Protein AF-A0A9D4IYP1-F1 (afdb_monomer)

Organism: Dreissena polymorpha (NCBI:txid45954)

Radius of gyration: 36.68 Å; Cα contacts (8 Å, |Δi|>4): 14; chains: 1; bounding box: 49×84×66 Å

Secondary structure (DSSP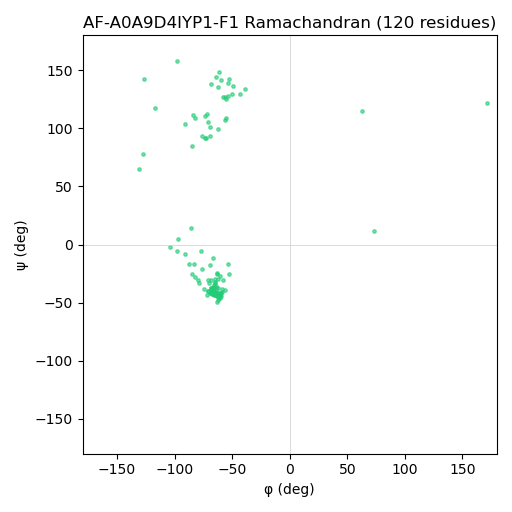, 8-state):
-HHHHHHH-TT----TTTHHHHHHHHHHHHT-HHHHHHHHHHTT-SS--TTSS-GGGGSPPPP----------HHHHHHHHHHHHHHHHHHHHHHHHHHHHHHHHHHHHHHS----------

Solvent-accessible surface area (backbone atoms only — not comparable to full-atom values): 7746 Å² total; per-residue (Å²): 110,69,69,58,52,44,68,79,34,76,86,63,81,85,44,88,78,49,48,60,60,53,49,50,54,50,49,55,60,56,66,28,69,71,48,46,50,51,51,31,36,76,69,68,58,37,79,72,58,82,74,78,57,59,71,73,80,71,51,78,84,74,80,83,74,69,76,75,81,68,81,74,56,77,74,60,56,57,54,54,54,51,53,53,54,54,53,53,56,52,54,53,53,53,52,53,51,52,56,53,52,53,54,54,55,52,56,48,66,77,72,57,82,86,84,86,73,82,83,78,86,127

pLDDT: mean 71.87, std 13.72, range [35.38, 92.94]

Structure (mmCIF, N/CA/C/O backbone):
data_AF-A0A9D4IYP1-F1
#
_entry.id   AF-A0A9D4IYP1-F1
#
loop_
_atom_site.group_PDB
_atom_site.id
_atom_site.type_symbol
_atom_site.label_atom_id
_atom_site.label_alt_id
_atom_site.label_comp_id
_atom_site.label_asym_id
_atom_site.label_entity_id
_atom_site.label_seq_id
_atom_site.pdbx_PDB_ins_code
_atom_site.Cartn_x
_atom_site.Cartn_y
_atom_site.Cartn_z
_atom_site.occupancy
_atom_site.B_iso_or_equiv
_atom_site.auth_seq_id
_atom_site.auth_comp_id
_atom_site.auth_asym_id
_atom_site.auth_atom_id
_atom_site.pdbx_PDB_model_num
ATOM 1 N N . MET A 1 1 ? -15.807 -9.154 7.514 1.00 55.19 1 MET A N 1
ATOM 2 C CA . MET A 1 1 ? -15.269 -9.321 8.888 1.00 55.19 1 MET A CA 1
ATOM 3 C C . MET A 1 1 ? -16.316 -9.034 9.958 1.00 55.19 1 MET A C 1
ATOM 5 O O . MET A 1 1 ? -16.546 -9.908 10.780 1.00 55.19 1 MET A O 1
ATOM 9 N N . CYS A 1 2 ? -16.999 -7.883 9.926 1.00 61.03 2 CYS A N 1
ATOM 10 C CA . CYS A 1 2 ? -18.014 -7.537 10.933 1.00 61.03 2 CYS A CA 1
ATOM 11 C C . CYS A 1 2 ? -19.207 -8.508 10.959 1.00 61.03 2 CYS A C 1
ATOM 13 O O . CYS A 1 2 ? -19.662 -8.879 12.032 1.00 61.03 2 CYS A O 1
ATOM 15 N N . GLN A 1 3 ? -19.651 -8.996 9.796 1.00 69.75 3 GLN A N 1
ATOM 16 C CA . GLN A 1 3 ? -20.745 -9.972 9.711 1.00 69.75 3 GLN A CA 1
ATOM 17 C C . GLN A 1 3 ? -20.404 -11.317 10.376 1.00 69.75 3 GLN A C 1
ATOM 19 O O . GLN A 1 3 ? -21.239 -11.874 11.078 1.00 69.75 3 GLN A O 1
ATOM 24 N N . ASN A 1 4 ? -19.165 -11.804 10.225 1.00 74.12 4 ASN A N 1
ATOM 25 C CA . ASN A 1 4 ? -18.713 -13.025 10.903 1.00 74.12 4 ASN A CA 1
ATOM 26 C C . ASN A 1 4 ? -18.593 -12.799 12.413 1.00 74.12 4 ASN A C 1
ATOM 28 O O . ASN A 1 4 ? -19.058 -13.625 13.180 1.00 74.12 4 ASN A O 1
ATOM 32 N N . PHE A 1 5 ? -18.056 -11.653 12.845 1.00 73.88 5 PHE A N 1
ATOM 33 C CA . PHE A 1 5 ? -17.958 -11.332 14.271 1.00 73.88 5 PHE A CA 1
ATOM 34 C C . PHE A 1 5 ? -19.332 -11.282 14.957 1.00 73.88 5 PHE A C 1
ATOM 36 O O . PHE A 1 5 ? -19.476 -11.825 16.046 1.00 73.88 5 PHE A O 1
ATOM 43 N N . VAL A 1 6 ? -20.341 -10.687 14.310 1.00 79.69 6 VAL A N 1
ATOM 44 C CA . VAL A 1 6 ? -21.726 -10.649 14.815 1.00 79.69 6 VAL A CA 1
ATOM 45 C C . VAL A 1 6 ? -22.361 -12.041 14.817 1.00 79.69 6 VAL A C 1
ATOM 47 O O . VAL A 1 6 ? -23.068 -12.383 15.758 1.00 79.69 6 VAL A O 1
ATOM 50 N N . ARG A 1 7 ? -22.081 -12.866 13.800 1.00 80.19 7 ARG A N 1
ATOM 51 C CA . ARG A 1 7 ? -22.558 -14.255 13.738 1.00 80.19 7 ARG A CA 1
ATOM 52 C C . ARG A 1 7 ? -21.958 -15.125 14.844 1.00 80.19 7 ARG A C 1
ATOM 54 O O . ARG A 1 7 ? -22.673 -15.922 15.436 1.00 80.19 7 ARG A O 1
ATOM 61 N N . ASP A 1 8 ? -20.670 -14.954 15.117 1.00 82.75 8 ASP A N 1
ATOM 62 C CA . ASP A 1 8 ? -19.934 -15.749 16.102 1.00 82.75 8 ASP A CA 1
ATOM 63 C C . ASP A 1 8 ? -20.132 -15.204 17.535 1.00 82.75 8 ASP A C 1
ATOM 65 O O . ASP A 1 8 ? -19.887 -15.908 18.510 1.00 82.75 8 ASP A O 1
ATOM 69 N N . ASN A 1 9 ? -20.610 -13.959 17.677 1.00 79.75 9 ASN A N 1
ATOM 70 C CA . ASN A 1 9 ? -20.903 -13.303 18.955 1.00 79.75 9 ASN A CA 1
ATOM 71 C C . ASN A 1 9 ? -22.308 -12.663 18.943 1.00 79.75 9 ASN A C 1
ATOM 73 O O . ASN A 1 9 ? -22.425 -11.437 19.048 1.00 79.75 9 ASN A O 1
ATOM 77 N N . PRO A 1 10 ? -23.385 -13.465 18.838 1.00 77.25 10 PRO A N 1
ATOM 78 C CA . PRO A 1 10 ? -24.748 -12.959 18.647 1.00 77.25 10 PRO A CA 1
ATOM 79 C C . PRO A 1 10 ? -25.260 -12.109 19.821 1.00 77.25 10 PRO A C 1
ATOM 81 O O . PRO A 1 10 ? -26.113 -11.245 19.636 1.00 77.25 10 PRO A O 1
ATOM 84 N N . SER A 1 11 ? -24.712 -12.309 21.023 1.00 78.69 11 SER A N 1
ATOM 85 C CA . SER A 1 11 ? -25.093 -11.578 22.242 1.00 78.69 11 SER A CA 1
ATOM 86 C C . SER A 1 11 ? -24.263 -10.311 22.491 1.00 78.69 11 SER A C 1
ATOM 88 O O . SER A 1 11 ? -24.572 -9.536 23.398 1.00 78.69 11 SER A O 1
ATOM 90 N N . SER A 1 12 ? -23.197 -10.083 21.717 1.00 76.94 12 SER A N 1
ATOM 91 C CA . SER A 1 12 ? -22.282 -8.960 21.936 1.00 76.94 12 SER A CA 1
ATOM 92 C C . SER A 1 12 ? -22.812 -7.687 21.283 1.00 76.94 12 SER A C 1
ATOM 94 O O . SER A 1 12 ? -22.826 -7.548 20.061 1.00 76.94 12 SER A O 1
ATOM 96 N N . LYS A 1 13 ? -23.205 -6.702 22.101 1.00 79.00 13 LYS A N 1
ATOM 97 C CA . LYS A 1 13 ? -23.579 -5.368 21.609 1.00 79.00 13 LYS A CA 1
ATOM 98 C C . LYS A 1 13 ? -22.337 -4.613 21.132 1.00 79.00 13 LYS A C 1
ATOM 100 O O . LYS A 1 13 ? -21.497 -4.204 21.934 1.00 79.00 13 LYS A O 1
ATOM 105 N N . ILE A 1 14 ? -22.241 -4.381 19.823 1.00 81.12 14 ILE A N 1
ATOM 106 C CA . ILE A 1 14 ? -21.244 -3.470 19.252 1.00 81.12 14 ILE A CA 1
ATOM 107 C C . ILE A 1 14 ? -21.686 -2.038 19.561 1.00 81.12 14 ILE A C 1
ATOM 109 O O . ILE A 1 14 ? -22.687 -1.553 19.039 1.00 81.12 14 ILE A O 1
ATOM 113 N N . THR A 1 15 ? -20.947 -1.360 20.432 1.00 83.56 15 THR A N 1
ATOM 114 C CA . THR A 1 15 ? -21.170 0.052 20.764 1.00 83.56 15 THR A CA 1
ATOM 115 C C . THR A 1 15 ? -20.226 0.938 19.957 1.00 83.56 15 THR A C 1
ATOM 117 O O . THR A 1 15 ? -19.153 0.490 19.552 1.00 83.56 15 THR A O 1
ATOM 120 N N . LYS A 1 16 ? -20.568 2.224 19.780 1.00 81.94 16 LYS A N 1
ATOM 121 C CA . LYS A 1 16 ? -19.703 3.215 19.101 1.00 81.94 16 LYS A CA 1
ATOM 122 C C . LYS A 1 16 ? -18.282 3.298 19.680 1.00 81.94 16 LYS A C 1
ATOM 124 O O . LYS A 1 16 ? -17.352 3.648 18.967 1.00 81.94 16 LYS A O 1
ATOM 129 N N . PHE A 1 17 ? -18.117 2.933 20.951 1.00 82.88 17 PHE A N 1
ATOM 130 C CA . PHE A 1 17 ? -16.834 2.922 21.652 1.00 82.88 17 PHE A CA 1
ATOM 131 C C . PHE A 1 17 ? -15.982 1.689 21.315 1.00 82.88 17 PHE A C 1
ATOM 133 O O . PHE A 1 17 ? -14.760 1.778 21.268 1.00 82.88 17 PHE A O 1
ATOM 140 N N . ASN A 1 18 ? -16.615 0.554 21.005 1.00 81.19 18 ASN A N 1
ATOM 141 C CA . ASN A 1 18 ? -15.918 -0.700 20.703 1.00 81.19 18 ASN A CA 1
ATOM 142 C C . ASN A 1 18 ? -15.532 -0.827 19.223 1.00 81.19 18 ASN A C 1
ATOM 144 O O . ASN A 1 18 ? -14.677 -1.644 18.879 1.00 81.19 18 ASN A O 1
ATOM 148 N N . VAL A 1 19 ? -16.133 -0.019 18.341 1.00 83.44 19 VAL A N 1
ATOM 149 C CA . VAL A 1 19 ? -15.863 -0.058 16.894 1.00 83.44 19 VAL A CA 1
ATOM 150 C C . VAL A 1 19 ? -14.391 0.215 16.592 1.00 83.44 19 VAL A C 1
ATOM 152 O O . VAL A 1 19 ? -13.809 -0.495 15.779 1.00 83.44 19 VAL A O 1
ATOM 155 N N . ALA A 1 20 ? -13.770 1.185 17.269 1.00 84.81 20 ALA A N 1
ATOM 156 C CA . ALA A 1 20 ? -12.363 1.516 17.046 1.00 84.81 20 ALA A CA 1
ATOM 157 C C . ALA A 1 20 ? -11.432 0.336 17.374 1.00 84.81 20 ALA A C 1
ATOM 159 O O . ALA A 1 20 ? -10.542 0.024 16.588 1.00 84.81 20 ALA A O 1
ATOM 160 N N . ALA A 1 21 ? -11.684 -0.369 18.482 1.00 85.56 21 ALA A N 1
ATOM 161 C CA . ALA A 1 21 ? -10.914 -1.548 18.883 1.00 85.56 21 ALA A CA 1
ATOM 162 C C . ALA A 1 21 ? -11.139 -2.750 17.946 1.00 85.56 21 ALA A C 1
ATOM 164 O O . ALA A 1 21 ? -10.216 -3.497 17.625 1.00 85.56 21 ALA A O 1
ATOM 165 N N . LEU A 1 22 ? -12.370 -2.943 17.469 1.00 85.25 22 LEU A N 1
ATOM 166 C CA . LEU A 1 22 ? -12.685 -3.969 16.473 1.00 85.25 22 LEU A CA 1
ATOM 167 C C . LEU A 1 22 ? -12.000 -3.683 15.131 1.00 85.25 22 LEU A C 1
ATOM 169 O O . LEU A 1 22 ? -11.431 -4.591 14.523 1.00 85.25 22 LEU A O 1
ATOM 173 N N . ALA A 1 23 ? -12.026 -2.426 14.689 1.00 84.25 23 ALA A N 1
ATOM 174 C CA . ALA A 1 23 ? -11.394 -1.990 13.453 1.00 84.25 23 ALA A CA 1
ATOM 175 C C . ALA A 1 23 ? -9.866 -2.083 13.531 1.00 84.25 23 ALA A C 1
ATOM 177 O O . ALA A 1 23 ? -9.248 -2.579 12.591 1.00 84.25 23 ALA A O 1
ATOM 178 N N . SER A 1 24 ? -9.254 -1.682 14.649 1.00 86.31 24 SER A N 1
ATOM 179 C CA . SER A 1 24 ? -7.804 -1.790 14.830 1.00 86.31 24 SER A CA 1
ATOM 180 C C . SER A 1 24 ? -7.341 -3.249 14.820 1.00 86.31 24 SER A C 1
ATOM 182 O O . SER A 1 24 ? -6.398 -3.584 14.109 1.00 86.31 24 SER A O 1
ATOM 184 N N . ASN A 1 25 ? -8.053 -4.149 15.501 1.00 86.19 25 ASN A N 1
ATOM 185 C CA . ASN A 1 25 ? -7.747 -5.582 15.479 1.00 86.19 25 ASN A CA 1
ATOM 186 C C . ASN A 1 25 ? -7.904 -6.195 14.081 1.00 86.19 25 ASN A C 1
ATOM 188 O O . ASN A 1 25 ? -7.065 -6.985 13.640 1.00 86.19 25 ASN A O 1
ATOM 192 N N . ALA A 1 26 ? -8.965 -5.820 13.362 1.00 85.69 26 ALA A N 1
ATOM 193 C CA . ALA A 1 26 ? -9.171 -6.231 11.978 1.00 85.69 26 ALA A CA 1
ATOM 194 C C . ALA A 1 26 ? -8.034 -5.744 11.070 1.00 85.69 26 ALA A C 1
ATOM 196 O O . ALA A 1 26 ? -7.521 -6.517 10.262 1.00 85.69 26 ALA A O 1
ATOM 197 N N . TYR A 1 27 ? -7.617 -4.491 11.241 1.00 88.94 27 TYR A N 1
ATOM 198 C CA . TYR A 1 27 ? -6.538 -3.870 10.485 1.00 88.94 27 TYR A CA 1
ATOM 199 C C . TYR A 1 27 ? -5.194 -4.560 10.731 1.00 88.94 27 TYR A C 1
ATOM 201 O O . TYR A 1 27 ? -4.538 -4.976 9.779 1.00 88.94 27 TYR A O 1
ATOM 209 N N . VAL A 1 28 ? -4.821 -4.783 11.994 1.00 91.25 28 VAL A N 1
ATOM 210 C CA . VAL A 1 28 ? -3.588 -5.505 12.355 1.00 91.25 28 VAL A CA 1
ATOM 211 C C . VAL A 1 28 ? -3.593 -6.917 11.768 1.00 91.25 28 VAL A C 1
ATOM 213 O O . VAL A 1 28 ? -2.587 -7.375 11.231 1.00 91.25 28 VAL A O 1
ATOM 216 N N . LYS A 1 29 ? -4.741 -7.605 11.805 1.00 88.44 29 LYS A N 1
ATOM 217 C CA . LYS A 1 29 ? -4.875 -8.940 11.214 1.00 88.44 29 LYS A CA 1
ATOM 218 C C . LYS A 1 29 ? -4.795 -8.910 9.687 1.00 88.44 29 LYS A C 1
ATOM 220 O O . LYS A 1 29 ? -4.224 -9.825 9.102 1.00 88.44 29 LYS A O 1
ATOM 225 N N . ALA A 1 30 ? -5.346 -7.889 9.036 1.00 87.88 30 ALA A N 1
ATOM 226 C CA . ALA A 1 30 ? -5.254 -7.716 7.587 1.00 87.88 30 ALA A CA 1
ATOM 227 C C . ALA A 1 30 ? -3.812 -7.431 7.137 1.00 87.88 30 ALA A C 1
ATOM 229 O O . ALA A 1 30 ? -3.375 -7.974 6.127 1.00 87.88 30 ALA A O 1
ATOM 230 N N . LEU A 1 31 ? -3.061 -6.657 7.923 1.00 91.06 31 LEU A N 1
ATOM 231 C CA . LEU A 1 31 ? -1.650 -6.342 7.684 1.00 91.06 31 LEU A CA 1
ATOM 232 C C . LEU A 1 31 ? -0.666 -7.378 8.245 1.00 91.06 31 LEU A C 1
ATOM 234 O O . LEU A 1 31 ? 0.531 -7.107 8.344 1.00 91.06 31 LEU A O 1
ATOM 238 N N . SER A 1 32 ? -1.129 -8.572 8.616 1.00 92.94 32 SER A N 1
ATOM 239 C CA . SER A 1 32 ? -0.216 -9.634 9.025 1.00 92.94 32 SER A CA 1
ATOM 240 C C . SER A 1 32 ? 0.725 -10.011 7.875 1.00 92.94 32 SER A C 1
ATOM 242 O O . SER A 1 32 ? 0.357 -9.968 6.699 1.00 92.94 32 SER A O 1
ATOM 244 N N . ASN A 1 33 ? 1.948 -10.427 8.212 1.00 90.25 33 ASN A N 1
ATOM 245 C CA . ASN A 1 33 ? 2.966 -10.779 7.218 1.00 90.25 33 ASN A CA 1
ATOM 246 C C . ASN A 1 33 ? 2.468 -11.869 6.244 1.00 90.25 33 ASN A C 1
ATOM 248 O O . ASN A 1 33 ? 2.666 -11.769 5.036 1.00 90.25 33 ASN A O 1
ATOM 252 N N . SER A 1 34 ? 1.724 -12.860 6.746 1.00 91.38 34 SER A N 1
ATOM 253 C CA . SER A 1 34 ? 1.120 -13.903 5.912 1.00 91.38 34 SER A CA 1
ATOM 254 C C . SER A 1 34 ? 0.105 -13.352 4.906 1.00 91.38 34 SER A C 1
ATOM 256 O O . SER A 1 34 ? 0.139 -13.741 3.740 1.00 91.38 34 SER A O 1
ATOM 258 N N . ASN A 1 35 ? -0.762 -12.426 5.324 1.00 90.88 35 ASN A N 1
ATOM 259 C CA . ASN A 1 35 ? -1.771 -11.834 4.449 1.00 90.88 35 ASN A CA 1
ATOM 260 C C . ASN A 1 35 ? -1.148 -10.892 3.414 1.00 90.88 35 ASN A C 1
ATOM 262 O O . ASN A 1 35 ? -1.533 -10.948 2.247 1.00 90.88 35 ASN A O 1
ATOM 266 N N . LEU A 1 36 ? -0.149 -10.097 3.811 1.00 89.81 36 LEU A N 1
ATOM 267 C CA . LEU A 1 36 ? 0.607 -9.237 2.897 1.00 89.81 36 LEU A CA 1
ATOM 268 C C . LEU A 1 36 ? 1.384 -10.046 1.856 1.00 89.81 36 LEU A C 1
ATOM 270 O O . LEU A 1 36 ? 1.387 -9.712 0.676 1.00 89.81 36 LEU A O 1
ATOM 274 N N . LYS A 1 37 ? 2.008 -11.154 2.262 1.00 90.25 37 LYS A N 1
ATOM 275 C CA . LYS A 1 37 ? 2.710 -12.037 1.328 1.00 90.25 37 LYS A CA 1
ATOM 276 C C . LYS A 1 37 ? 1.756 -12.602 0.276 1.00 90.25 37 LYS A C 1
ATOM 278 O O . LYS A 1 37 ? 2.068 -12.557 -0.909 1.00 90.25 37 LYS A O 1
ATOM 283 N N . VAL A 1 38 ? 0.584 -13.088 0.688 1.00 90.00 38 VAL A N 1
ATOM 284 C CA . VAL A 1 38 ? -0.426 -13.630 -0.237 1.00 90.00 38 VAL A CA 1
ATOM 285 C C . VAL A 1 38 ? -1.009 -12.540 -1.140 1.00 90.00 38 VAL A C 1
ATOM 287 O O . VAL A 1 38 ? -1.232 -12.792 -2.324 1.00 90.00 38 VAL A O 1
ATOM 290 N N . SER A 1 39 ? -1.252 -11.330 -0.626 1.00 88.88 39 SER A N 1
ATOM 291 C CA . SER A 1 39 ? -1.755 -10.230 -1.455 1.00 88.88 39 SER A CA 1
ATOM 292 C C . SER A 1 39 ? -0.721 -9.788 -2.491 1.00 88.88 39 SER A C 1
ATOM 294 O O . SER A 1 39 ? -1.072 -9.639 -3.660 1.00 88.88 39 SER A O 1
ATOM 296 N N . PHE A 1 40 ? 0.555 -9.683 -2.113 1.00 89.62 40 PHE A N 1
ATOM 297 C CA . PHE A 1 40 ? 1.634 -9.397 -3.058 1.00 89.62 40 PHE A CA 1
ATOM 298 C C . PHE A 1 40 ? 1.848 -10.529 -4.065 1.00 89.62 40 PHE A C 1
ATOM 300 O O . PHE A 1 40 ? 2.118 -10.245 -5.228 1.00 89.62 40 PHE A O 1
ATOM 307 N N . GLN A 1 41 ? 1.660 -11.791 -3.667 1.00 88.06 41 GLN A N 1
ATOM 308 C CA . GLN A 1 41 ? 1.676 -12.924 -4.598 1.00 88.06 41 GLN A CA 1
ATOM 309 C C . GLN A 1 41 ? 0.572 -12.823 -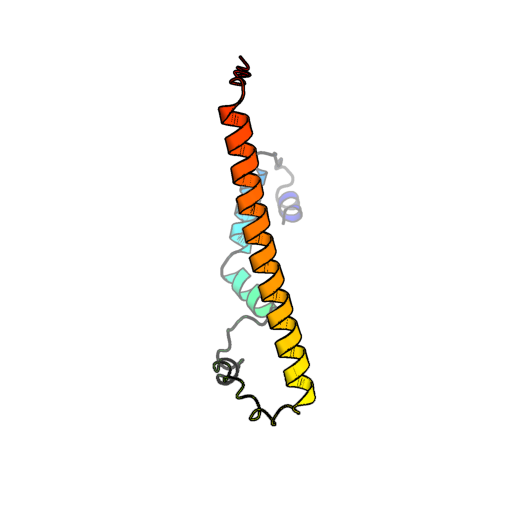5.641 1.00 88.06 41 GLN A C 1
ATOM 311 O O . GLN A 1 41 ? 0.831 -12.950 -6.833 1.00 88.06 41 GLN A O 1
ATOM 316 N N . LYS A 1 42 ? -0.660 -12.541 -5.210 1.00 87.12 42 LYS A N 1
ATOM 317 C CA . LYS A 1 42 ? -1.795 -12.377 -6.126 1.00 87.12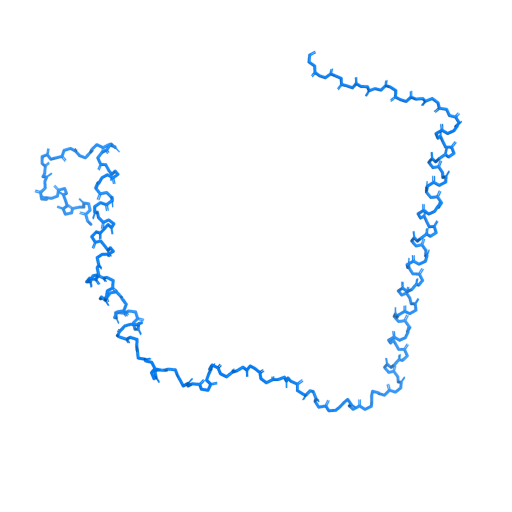 42 LYS A CA 1
ATOM 318 C C . LYS A 1 42 ? -1.644 -11.176 -7.054 1.00 87.12 42 LYS A C 1
ATOM 320 O O . LYS A 1 42 ? -2.109 -11.234 -8.184 1.00 87.12 42 LYS A O 1
ATOM 325 N N . ALA A 1 43 ? -1.005 -10.109 -6.582 1.00 86.81 43 ALA A N 1
ATOM 326 C CA . ALA A 1 43 ? -0.704 -8.933 -7.390 1.00 86.81 43 ALA A CA 1
ATOM 327 C C . ALA A 1 43 ? 0.494 -9.133 -8.340 1.00 86.81 43 ALA A C 1
ATOM 329 O O . ALA A 1 43 ? 0.797 -8.231 -9.112 1.00 86.81 43 ALA A O 1
ATOM 330 N N . GLY A 1 44 ? 1.198 -10.272 -8.273 1.00 80.75 44 GLY A N 1
ATOM 331 C CA . GLY A 1 44 ? 2.408 -10.523 -9.065 1.00 80.75 44 GLY A CA 1
ATOM 332 C C . GLY A 1 44 ? 3.642 -9.741 -8.599 1.00 80.75 44 GLY A C 1
ATOM 333 O O . GLY A 1 44 ? 4.647 -9.714 -9.296 1.00 80.75 44 GLY A O 1
ATOM 334 N N . ILE A 1 45 ? 3.584 -9.110 -7.422 1.00 82.44 45 ILE A N 1
ATOM 335 C CA . ILE A 1 45 ? 4.690 -8.346 -6.821 1.00 82.44 45 ILE A CA 1
ATOM 336 C C . ILE A 1 45 ? 5.632 -9.278 -6.033 1.00 82.44 45 ILE A C 1
ATOM 338 O O . ILE A 1 45 ? 6.805 -8.961 -5.836 1.00 82.44 45 ILE A O 1
ATOM 342 N N . TYR A 1 46 ? 5.128 -10.427 -5.560 1.00 77.00 46 TYR A N 1
ATOM 343 C CA . TYR A 1 46 ? 5.890 -11.400 -4.771 1.00 77.00 46 TYR A CA 1
ATOM 344 C C . TYR A 1 46 ? 5.833 -12.830 -5.363 1.00 77.00 46 TYR A C 1
ATOM 346 O O . TYR A 1 46 ? 4.756 -13.273 -5.751 1.00 77.00 46 TYR A O 1
ATOM 354 N N . PRO A 1 47 ? 6.925 -13.621 -5.318 1.00 72.56 47 PRO A N 1
ATOM 355 C CA . PRO A 1 47 ? 8.263 -13.205 -4.911 1.00 72.56 47 PRO A CA 1
ATOM 356 C C . PRO A 1 47 ? 8.803 -12.157 -5.879 1.00 72.56 47 PRO A C 1
ATOM 358 O O . PRO A 1 47 ? 8.510 -12.196 -7.068 1.00 72.56 47 PRO A O 1
ATOM 361 N N . LEU A 1 48 ? 9.548 -11.194 -5.336 1.00 70.81 48 LEU A N 1
ATOM 362 C CA . LEU A 1 48 ? 10.183 -10.163 -6.141 1.00 70.81 48 LEU A CA 1
ATOM 363 C C . LEU A 1 48 ? 11.285 -10.839 -6.958 1.00 70.81 48 LEU A C 1
ATOM 365 O O . LEU A 1 48 ? 12.395 -11.049 -6.462 1.00 70.81 48 LEU A O 1
ATOM 369 N N . ASP A 1 49 ? 10.957 -11.238 -8.179 1.00 73.88 49 ASP A N 1
ATOM 370 C CA . ASP A 1 49 ? 11.945 -11.729 -9.118 1.00 73.88 49 ASP A CA 1
ATOM 371 C C . ASP A 1 49 ? 12.791 -10.538 -9.576 1.00 73.88 49 ASP A C 1
ATOM 373 O O . ASP A 1 49 ? 12.356 -9.679 -10.341 1.00 73.88 49 ASP A O 1
ATOM 377 N N . ARG A 1 50 ? 14.021 -10.472 -9.063 1.00 69.50 50 ARG A N 1
ATOM 378 C CA . ARG A 1 50 ? 14.983 -9.415 -9.402 1.00 69.50 50 ARG A CA 1
ATOM 379 C C . ARG A 1 50 ? 15.441 -9.481 -10.860 1.00 69.50 50 ARG A C 1
ATOM 381 O O . ARG A 1 50 ? 16.084 -8.543 -11.315 1.00 69.50 50 ARG A O 1
ATOM 388 N N . THR A 1 51 ? 15.129 -10.566 -11.566 1.00 76.25 51 THR A N 1
ATOM 389 C CA . THR A 1 51 ? 15.400 -10.745 -12.995 1.00 76.25 51 THR A CA 1
ATOM 390 C C . THR A 1 51 ? 14.188 -10.441 -13.876 1.00 76.25 51 THR A C 1
ATOM 392 O O . THR A 1 51 ? 14.331 -10.393 -15.094 1.00 76.25 51 THR A O 1
ATOM 395 N N . ALA A 1 52 ? 13.015 -10.160 -13.287 1.00 75.12 52 ALA A N 1
ATOM 396 C CA . ALA A 1 52 ? 11.800 -9.854 -14.047 1.00 75.12 52 ALA A CA 1
ATOM 397 C C . ALA A 1 52 ? 11.915 -8.574 -14.886 1.00 75.12 52 ALA A C 1
ATOM 399 O O . ALA A 1 52 ? 11.217 -8.427 -15.888 1.00 75.12 52 ALA A O 1
ATOM 400 N N . VAL A 1 53 ? 12.786 -7.645 -14.483 1.00 73.38 53 VAL A N 1
ATOM 401 C CA . VAL A 1 53 ? 13.082 -6.427 -15.238 1.00 73.38 53 VAL A CA 1
ATOM 402 C C . VAL A 1 53 ? 14.556 -6.466 -15.652 1.00 73.38 53 VAL A C 1
ATOM 404 O O . VAL A 1 53 ? 15.419 -6.478 -14.771 1.00 73.38 53 VAL A O 1
ATOM 407 N N . PRO A 1 54 ? 14.867 -6.481 -16.964 1.00 82.25 54 PRO A N 1
ATOM 408 C CA . PRO A 1 54 ? 16.236 -6.380 -17.456 1.00 82.25 54 PRO A CA 1
ATOM 409 C C . PRO A 1 54 ? 16.940 -5.153 -16.877 1.00 82.25 54 PRO A C 1
ATOM 411 O O . PRO A 1 54 ? 16.351 -4.074 -16.806 1.00 82.25 54 PRO A O 1
ATOM 414 N N . VAL A 1 55 ? 18.209 -5.305 -16.492 1.00 80.38 55 VAL A N 1
ATOM 415 C CA . VAL A 1 55 ? 19.007 -4.217 -15.895 1.00 80.38 55 VAL A CA 1
ATOM 416 C C . VAL A 1 55 ? 19.087 -3.003 -16.828 1.00 80.38 55 VAL A C 1
ATOM 418 O O . VAL A 1 55 ? 19.096 -1.867 -16.359 1.00 80.38 55 VAL A O 1
ATOM 421 N N . ASP A 1 56 ? 19.040 -3.235 -18.140 1.00 84.06 56 ASP A N 1
ATOM 422 C CA . ASP A 1 56 ? 19.048 -2.192 -19.167 1.00 84.06 56 ASP A CA 1
ATOM 423 C C . ASP A 1 56 ? 17.861 -1.221 -19.061 1.00 84.06 56 ASP A C 1
ATOM 425 O O . ASP A 1 56 ? 18.006 -0.047 -19.391 1.00 84.06 56 ASP A O 1
ATOM 429 N N . ASN A 1 57 ? 16.715 -1.652 -18.516 1.00 80.69 57 ASN A N 1
ATOM 430 C CA . ASN A 1 57 ? 15.567 -0.765 -18.284 1.00 80.69 57 ASN A CA 1
ATOM 431 C C . ASN A 1 57 ? 15.823 0.263 -17.173 1.00 80.69 57 ASN A C 1
ATOM 433 O O . ASN A 1 57 ? 15.099 1.250 -17.069 1.00 80.69 57 ASN A O 1
ATOM 437 N N . PHE A 1 58 ? 16.832 0.032 -16.331 1.00 80.06 58 PHE A N 1
ATOM 438 C CA . PHE A 1 58 ? 17.273 0.972 -15.304 1.00 80.06 58 PHE A CA 1
ATOM 439 C C . PHE A 1 58 ? 18.471 1.814 -15.761 1.00 80.06 58 PHE A C 1
ATOM 441 O O . PHE A 1 58 ? 19.013 2.581 -14.960 1.00 80.06 58 PHE A O 1
ATOM 448 N N . LYS A 1 59 ? 18.912 1.685 -17.023 1.00 86.81 59 LYS A N 1
ATOM 449 C CA . LYS A 1 59 ? 19.986 2.518 -17.566 1.00 86.81 59 LYS A CA 1
ATOM 450 C C . LYS A 1 59 ? 19.529 3.988 -17.560 1.00 86.81 59 LYS A C 1
ATOM 452 O O . LYS A 1 59 ? 18.394 4.269 -17.950 1.00 86.81 59 LYS A O 1
ATOM 457 N N . PRO A 1 60 ? 20.381 4.936 -17.127 1.00 86.88 60 PRO A N 1
ATOM 458 C CA . PRO A 1 60 ? 20.083 6.358 -17.247 1.00 86.88 60 PRO A CA 1
ATOM 459 C C . PRO A 1 60 ? 19.715 6.717 -18.689 1.00 86.88 60 PRO A C 1
ATOM 461 O O . PRO A 1 60 ? 20.315 6.186 -19.625 1.00 86.88 60 PRO A O 1
ATOM 464 N N . SER A 1 61 ? 18.754 7.626 -18.867 1.00 82.94 61 SER A N 1
ATOM 465 C CA . SER A 1 61 ? 18.424 8.153 -20.191 1.00 82.94 61 SER A CA 1
ATOM 466 C C . SER A 1 61 ? 19.677 8.749 -20.823 1.00 82.94 61 SER A C 1
ATOM 468 O O . SER A 1 61 ? 20.336 9.593 -20.209 1.00 82.94 61 SER A O 1
ATOM 470 N N . GLU A 1 62 ? 20.000 8.326 -22.039 1.00 83.00 62 GLU A N 1
ATOM 471 C CA . GLU A 1 62 ? 21.078 8.954 -22.788 1.00 83.00 62 GLU A CA 1
ATOM 472 C C . GLU A 1 62 ? 20.648 10.373 -23.178 1.00 83.00 62 GLU A C 1
ATOM 474 O O . GLU A 1 62 ? 19.479 10.592 -23.521 1.00 83.00 62 GLU A O 1
ATOM 479 N N . PRO A 1 63 ? 21.550 11.364 -23.078 1.00 79.81 63 PRO A N 1
ATOM 480 C CA . PRO A 1 63 ? 21.246 12.703 -23.544 1.00 79.81 63 PRO A CA 1
ATOM 481 C C . PRO A 1 63 ? 20.889 12.619 -25.025 1.00 79.81 63 PRO A C 1
ATOM 483 O O . PRO A 1 63 ? 21.644 12.061 -25.822 1.00 79.81 63 PRO A O 1
ATOM 486 N N . TYR A 1 64 ? 19.728 13.164 -25.386 1.00 76.62 64 TYR A N 1
ATOM 487 C CA . TYR A 1 64 ? 19.352 13.324 -26.781 1.00 76.62 64 TYR A CA 1
ATOM 488 C C . TYR A 1 64 ? 20.370 14.260 -27.434 1.00 76.62 64 TYR A C 1
ATOM 490 O O . TYR A 1 64 ? 20.320 15.478 -27.258 1.00 76.62 64 TYR A O 1
ATOM 498 N N . VAL A 1 65 ? 21.330 13.676 -28.147 1.00 73.06 65 VAL A N 1
ATOM 499 C CA . VAL A 1 65 ? 22.231 14.413 -29.023 1.00 73.06 65 VAL A CA 1
ATOM 500 C C . VAL A 1 65 ? 21.387 14.716 -30.248 1.00 73.06 65 VAL A C 1
ATOM 502 O O . VAL A 1 65 ? 21.190 13.857 -31.106 1.00 73.06 65 VAL A O 1
ATOM 505 N N . GLY A 1 66 ? 20.754 15.890 -30.248 1.00 68.81 66 GLY A N 1
ATOM 506 C CA . GLY A 1 66 ? 20.025 16.357 -31.416 1.00 68.81 66 GLY A CA 1
ATOM 507 C C . GLY A 1 66 ? 20.916 16.209 -32.641 1.00 68.81 66 GLY A C 1
ATOM 508 O O . GLY A 1 66 ? 22.111 16.493 -32.563 1.00 68.81 66 GLY A O 1
ATOM 509 N N . LEU A 1 67 ? 20.341 15.719 -33.742 1.00 67.75 67 LEU A N 1
ATOM 510 C CA . LEU A 1 67 ? 20.963 15.831 -35.059 1.00 67.75 67 LEU A CA 1
ATOM 511 C C . LEU A 1 67 ? 21.519 17.252 -35.178 1.00 67.75 67 LEU A C 1
ATOM 513 O O . LEU A 1 67 ? 20.796 18.196 -34.837 1.00 67.75 67 LEU A O 1
ATOM 517 N N . ASP A 1 68 ? 22.791 17.366 -35.576 1.00 66.69 68 ASP A N 1
ATOM 518 C CA . ASP A 1 68 ? 23.481 18.645 -35.747 1.00 66.69 68 ASP A CA 1
ATOM 519 C C . ASP A 1 68 ? 22.515 19.667 -36.346 1.00 66.6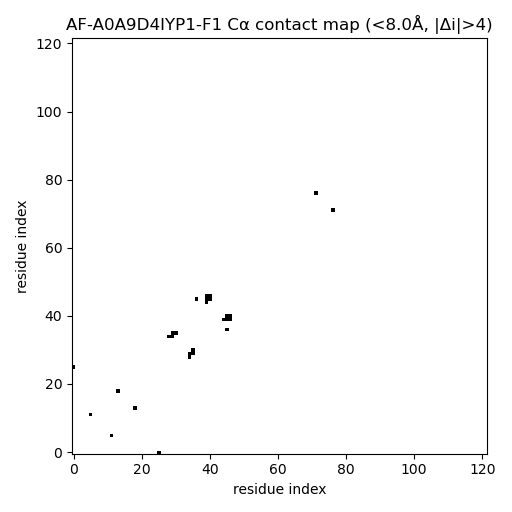9 68 ASP A C 1
ATOM 521 O O . ASP A 1 68 ? 21.787 19.310 -37.282 1.00 66.69 68 ASP A O 1
ATOM 525 N N . PRO A 1 69 ? 22.453 20.905 -35.817 1.00 60.72 69 PRO A N 1
ATOM 526 C CA . PRO A 1 69 ? 21.526 21.894 -36.328 1.00 60.72 69 PRO A CA 1
ATOM 527 C C . PRO A 1 69 ? 21.799 22.052 -37.820 1.00 60.72 69 PRO A C 1
ATOM 529 O O . PRO A 1 69 ? 22.813 22.620 -38.230 1.00 60.72 69 PRO A O 1
ATOM 532 N N . THR A 1 70 ? 20.893 21.526 -38.644 1.00 63.00 70 THR A N 1
ATOM 533 C CA . THR A 1 70 ? 20.820 21.903 -40.047 1.00 63.00 70 THR A CA 1
ATOM 534 C C . THR A 1 70 ? 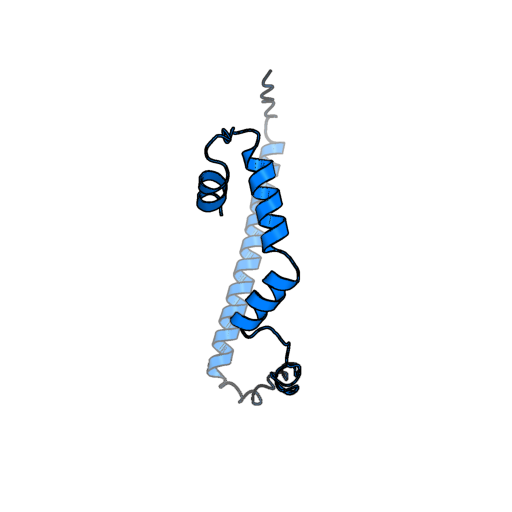20.796 23.424 -40.063 1.00 63.00 70 THR A C 1
ATOM 536 O O . THR A 1 70 ? 20.012 23.988 -39.292 1.00 63.00 70 THR A O 1
ATOM 539 N N . PRO A 1 71 ? 21.652 24.097 -40.854 1.00 59.88 71 PRO A N 1
ATOM 540 C CA . PRO A 1 71 ? 21.684 25.548 -40.879 1.00 59.88 71 PRO A CA 1
ATOM 541 C C . PRO A 1 71 ? 20.273 26.037 -41.194 1.00 59.88 71 PRO A C 1
ATOM 543 O O . PRO A 1 71 ? 19.760 25.821 -42.293 1.00 59.88 71 PRO A O 1
ATOM 546 N N . VAL A 1 72 ? 19.630 26.618 -40.181 1.00 58.84 72 VAL A N 1
ATOM 547 C CA . VAL A 1 72 ? 18.327 27.265 -40.298 1.00 58.84 72 VAL A CA 1
ATOM 548 C C . VAL A 1 72 ? 18.441 28.279 -41.422 1.00 58.84 72 VAL A C 1
ATOM 550 O O . VAL A 1 72 ? 19.402 29.051 -41.498 1.00 58.84 72 VAL A O 1
ATOM 553 N N . SER A 1 73 ? 17.508 28.206 -42.367 1.00 63.28 73 SER A N 1
ATOM 554 C CA . SER A 1 73 ? 17.520 29.108 -43.510 1.00 63.28 73 SER A CA 1
ATOM 555 C C . SER A 1 73 ? 17.423 30.549 -42.999 1.00 63.28 73 SER A C 1
ATOM 557 O O . SER A 1 73 ? 16.698 30.824 -42.044 1.00 63.28 73 SER A O 1
ATOM 559 N N . ALA A 1 74 ? 18.147 31.482 -43.622 1.00 58.66 74 ALA A N 1
ATOM 560 C CA . ALA A 1 74 ? 18.245 32.877 -43.171 1.00 58.66 74 ALA A CA 1
ATOM 561 C C . ALA A 1 74 ? 16.883 33.588 -42.975 1.00 58.66 74 ALA A C 1
ATOM 563 O O . ALA A 1 74 ? 16.822 34.615 -42.304 1.00 58.66 74 ALA A O 1
ATOM 564 N N . ALA A 1 75 ? 15.799 33.036 -43.534 1.00 59.03 75 ALA A N 1
ATOM 565 C CA . ALA A 1 75 ? 14.432 33.517 -43.367 1.00 59.03 75 ALA A CA 1
ATOM 566 C C . ALA A 1 75 ? 13.849 33.266 -41.959 1.00 59.03 75 ALA A C 1
ATOM 568 O O . ALA A 1 75 ? 13.049 34.066 -41.486 1.00 59.03 75 ALA A O 1
ATOM 569 N N . GLU A 1 76 ? 14.256 32.201 -41.264 1.00 58.88 76 GLU A N 1
ATOM 570 C CA . GLU A 1 76 ? 13.746 31.883 -39.919 1.00 58.88 76 GLU A CA 1
ATOM 571 C C . GLU A 1 76 ? 14.473 32.690 -38.831 1.00 58.88 76 GLU A C 1
ATOM 573 O O . GLU A 1 76 ? 13.883 33.048 -37.811 1.00 58.88 76 GLU A O 1
ATOM 578 N N . GLN A 1 77 ? 15.731 33.071 -39.075 1.00 60.69 77 GLN A N 1
ATOM 579 C CA . GLN A 1 77 ? 16.523 33.881 -38.144 1.00 60.69 77 GLN A CA 1
ATOM 580 C C . GLN A 1 77 ? 15.959 35.306 -37.977 1.00 60.69 77 GLN A C 1
ATOM 582 O O . GLN A 1 77 ? 15.966 35.848 -36.872 1.00 60.69 77 GLN A O 1
ATOM 587 N N . SER A 1 78 ? 15.429 35.908 -39.052 1.00 62.66 78 SER A N 1
ATOM 588 C CA . SER A 1 78 ? 14.878 37.271 -39.004 1.00 62.66 78 SER A CA 1
ATOM 589 C C . SER A 1 78 ? 13.599 37.382 -38.177 1.00 62.66 78 SER A C 1
ATOM 591 O O . SER A 1 78 ? 13.356 38.425 -37.567 1.00 62.66 78 SER A O 1
ATOM 593 N N . ASP A 1 79 ? 12.796 36.318 -38.134 1.00 66.31 79 ASP A N 1
ATOM 594 C CA . ASP A 1 79 ? 11.571 36.297 -37.333 1.00 66.31 79 ASP A CA 1
ATOM 595 C C . ASP A 1 79 ? 11.911 36.225 -35.843 1.00 66.31 79 ASP A C 1
ATOM 597 O O . ASP A 1 79 ? 11.386 36.992 -35.036 1.00 66.31 79 ASP A O 1
ATOM 601 N N . VAL A 1 80 ? 12.877 35.380 -35.479 1.00 68.25 80 VAL A N 1
ATOM 602 C CA . VAL A 1 80 ? 13.345 35.233 -34.097 1.00 68.25 80 VAL A CA 1
ATOM 603 C C . VAL A 1 80 ? 13.934 36.549 -33.562 1.00 68.25 80 VAL A C 1
ATOM 605 O O . VAL A 1 80 ? 13.574 36.982 -32.464 1.00 68.25 80 VAL A O 1
ATOM 608 N N . ASP A 1 81 ? 14.750 37.249 -34.354 1.00 71.44 81 ASP A N 1
ATOM 609 C CA . ASP A 1 81 ? 15.312 38.555 -33.974 1.00 71.44 81 ASP A CA 1
ATOM 610 C C . ASP A 1 81 ? 14.240 39.651 -33.824 1.00 71.44 81 ASP A C 1
ATOM 612 O O . ASP A 1 81 ? 14.365 40.545 -32.978 1.00 71.44 81 ASP A O 1
ATOM 616 N N . SER A 1 82 ? 13.164 39.582 -34.613 1.00 72.94 82 SER A N 1
ATOM 617 C CA . SER A 1 82 ? 12.001 40.470 -34.486 1.00 72.94 82 SER A CA 1
ATOM 618 C C . SER A 1 82 ? 11.269 40.244 -33.157 1.00 72.94 82 SER A C 1
ATOM 620 O O . SER A 1 82 ? 10.960 41.205 -32.442 1.00 72.94 82 SER A O 1
ATOM 622 N N . TYR A 1 83 ? 11.074 38.979 -32.761 1.00 68.38 83 TYR A N 1
ATOM 623 C CA . TYR A 1 83 ? 10.456 38.627 -31.480 1.00 68.38 83 TYR A CA 1
ATOM 624 C C . TYR A 1 83 ? 11.280 39.100 -30.276 1.00 68.38 83 TYR A C 1
ATOM 626 O O . TYR A 1 83 ? 10.713 39.659 -29.331 1.00 68.38 83 TYR A O 1
ATOM 634 N N . PHE A 1 84 ? 12.607 38.944 -30.306 1.00 74.19 84 PHE A N 1
ATOM 635 C CA . PHE A 1 84 ? 13.464 39.394 -29.204 1.00 74.19 84 PHE A CA 1
ATOM 636 C C . PHE A 1 84 ? 13.509 40.923 -29.078 1.00 74.19 84 PHE A C 1
ATOM 638 O O . PHE A 1 84 ? 13.342 41.445 -27.974 1.00 74.19 84 PHE A O 1
ATOM 645 N N . LYS A 1 85 ? 13.600 41.662 -30.191 1.00 76.44 85 LYS A N 1
ATOM 646 C CA . LYS A 1 85 ? 13.536 43.137 -30.172 1.00 76.44 85 LYS A CA 1
ATOM 647 C C . LYS A 1 85 ? 12.185 43.663 -29.685 1.00 76.44 85 LYS A C 1
ATOM 649 O O . LYS A 1 85 ? 12.124 44.658 -28.958 1.00 76.44 85 LYS A O 1
ATOM 654 N N . ALA A 1 86 ? 11.090 42.990 -30.043 1.00 73.81 86 ALA A N 1
ATOM 655 C CA . ALA A 1 86 ? 9.768 43.329 -29.529 1.00 73.81 86 ALA A CA 1
ATOM 656 C C . ALA A 1 86 ? 9.698 43.137 -28.003 1.00 73.81 86 ALA A C 1
ATOM 658 O O . ALA A 1 86 ? 9.207 44.027 -27.303 1.00 73.81 86 ALA A O 1
ATOM 659 N N . ALA A 1 87 ? 10.239 42.033 -27.479 1.00 71.69 87 ALA A N 1
ATOM 660 C CA . ALA A 1 87 ? 10.268 41.751 -26.044 1.00 71.69 87 ALA A CA 1
ATOM 661 C C . ALA A 1 87 ? 11.092 42.783 -25.250 1.00 71.69 87 ALA A C 1
ATOM 663 O O . ALA A 1 87 ? 10.632 43.261 -24.209 1.00 71.69 87 ALA A O 1
ATOM 664 N N . GLU A 1 88 ? 12.255 43.195 -25.760 1.00 74.69 88 GLU A N 1
ATOM 665 C CA . GLU A 1 88 ? 13.089 44.233 -25.135 1.00 74.69 88 GLU A CA 1
ATOM 666 C C . GLU A 1 88 ? 12.349 45.576 -25.038 1.00 74.69 88 GLU A C 1
ATOM 668 O O . GLU A 1 88 ? 12.305 46.196 -23.971 1.00 74.69 88 GLU A O 1
ATOM 673 N N . SER A 1 89 ? 11.644 45.974 -26.102 1.00 70.75 89 SER A N 1
ATOM 674 C CA . SER A 1 89 ? 10.876 47.226 -26.116 1.00 70.75 89 SER A CA 1
ATOM 675 C C . SER A 1 89 ? 9.738 47.268 -25.081 1.00 70.75 89 SER A C 1
ATOM 677 O O . SER A 1 89 ? 9.383 48.335 -24.572 1.00 70.75 89 SER A O 1
ATOM 679 N N . VAL A 1 90 ? 9.159 46.112 -24.733 1.00 72.31 90 VAL A N 1
ATOM 680 C CA . VAL A 1 90 ? 8.099 46.003 -23.716 1.00 72.31 90 VAL A CA 1
ATOM 681 C C . VAL A 1 90 ? 8.675 46.158 -22.310 1.00 72.31 90 VAL A C 1
ATOM 683 O O . VAL A 1 90 ? 8.060 46.805 -21.456 1.00 72.31 90 VAL A O 1
ATOM 686 N N . ILE A 1 91 ? 9.863 45.602 -22.065 1.00 72.12 91 ILE A N 1
ATOM 687 C CA . ILE A 1 91 ? 10.549 45.706 -20.774 1.00 72.12 91 ILE A CA 1
ATOM 688 C C . ILE A 1 91 ? 10.901 47.168 -20.478 1.00 72.12 91 ILE A C 1
ATOM 690 O O . ILE A 1 91 ? 10.668 47.638 -19.360 1.00 72.12 91 ILE A O 1
ATOM 694 N N . ASP A 1 92 ? 11.388 47.910 -21.470 1.00 70.88 92 ASP A N 1
ATOM 695 C CA . ASP A 1 92 ? 11.778 49.308 -21.275 1.00 70.88 92 ASP A CA 1
ATOM 696 C C . ASP A 1 92 ? 10.573 50.236 -21.077 1.00 70.88 92 ASP A C 1
ATOM 698 O O . ASP A 1 92 ? 10.568 51.036 -20.136 1.00 70.88 92 ASP A O 1
ATOM 702 N N . LYS A 1 93 ? 9.477 50.030 -21.822 1.00 69.38 93 LYS A N 1
ATOM 703 C CA . LYS A 1 93 ? 8.201 50.729 -21.569 1.00 69.38 93 LYS A CA 1
ATOM 704 C C . LYS A 1 93 ? 7.669 50.476 -20.155 1.00 69.38 93 LYS A C 1
ATOM 706 O O . LYS A 1 93 ? 7.148 51.387 -19.509 1.00 69.38 93 LYS A O 1
ATOM 711 N N . LYS A 1 94 ? 7.816 49.251 -19.636 1.00 70.31 94 LYS A N 1
ATOM 712 C CA . LYS A 1 94 ? 7.378 48.897 -18.275 1.00 70.31 94 LYS A CA 1
ATOM 713 C C . LYS A 1 94 ? 8.214 49.598 -17.199 1.00 70.31 94 LYS A C 1
ATOM 715 O O . LYS A 1 94 ? 7.656 50.032 -16.189 1.00 70.31 94 LYS A O 1
ATOM 720 N N . LYS A 1 95 ? 9.528 49.746 -17.409 1.00 70.00 95 LYS A N 1
ATOM 721 C CA . LYS A 1 95 ? 10.411 50.511 -16.508 1.00 70.00 95 LYS A CA 1
ATOM 722 C C . LYS A 1 95 ? 10.043 51.997 -16.491 1.00 70.00 95 LYS A C 1
ATOM 724 O O . LYS A 1 95 ? 9.969 52.593 -15.417 1.00 70.00 95 LYS A O 1
ATOM 729 N N . GLU A 1 96 ? 9.772 52.579 -17.655 1.00 70.31 96 GLU A N 1
ATOM 730 C CA . GLU A 1 96 ? 9.421 53.997 -17.791 1.00 70.31 96 GLU A CA 1
ATOM 731 C C . GLU A 1 96 ? 8.059 54.332 -17.157 1.00 70.31 96 GLU A C 1
ATOM 733 O O . GLU A 1 96 ? 7.936 55.313 -16.413 1.00 70.31 96 GLU A O 1
ATOM 738 N N . TYR A 1 97 ? 7.060 53.461 -17.345 1.00 58.97 97 TYR A N 1
ATOM 739 C CA . TYR A 1 97 ? 5.764 53.572 -16.669 1.00 58.97 97 TYR A CA 1
ATOM 740 C C . TYR A 1 97 ? 5.910 53.524 -15.142 1.00 58.97 97 TYR A C 1
ATOM 742 O O . TYR A 1 97 ? 5.337 54.353 -14.435 1.00 58.97 97 TYR A O 1
ATOM 750 N N . ASN A 1 98 ? 6.724 52.598 -14.623 1.00 63.53 98 ASN A N 1
ATOM 751 C CA . ASN A 1 98 ? 6.932 52.454 -13.183 1.00 63.53 98 ASN A CA 1
ATOM 752 C C . ASN A 1 98 ? 7.634 53.685 -12.576 1.00 63.53 98 ASN A C 1
ATOM 754 O O . ASN A 1 98 ? 7.217 54.199 -11.540 1.00 63.53 98 ASN A O 1
ATOM 758 N N . LYS A 1 99 ? 8.635 54.242 -13.269 1.00 65.62 99 LYS A N 1
ATOM 759 C CA . LYS A 1 99 ? 9.310 55.483 -12.852 1.00 65.62 99 LYS A CA 1
ATOM 760 C C . LYS A 1 99 ? 8.344 56.673 -12.793 1.00 65.62 99 LYS A C 1
ATOM 762 O O . LYS A 1 99 ? 8.375 57.453 -11.842 1.00 65.62 99 LYS A O 1
ATOM 767 N N . THR A 1 100 ? 7.455 56.789 -13.778 1.00 66.12 100 THR A N 1
ATOM 768 C CA . THR A 1 100 ? 6.448 57.860 -13.836 1.00 66.12 100 THR A CA 1
ATOM 769 C C . THR A 1 100 ? 5.390 57.707 -12.740 1.00 66.12 100 THR A C 1
ATOM 771 O O . THR A 1 100 ? 5.017 58.692 -12.101 1.00 66.12 100 THR A O 1
ATOM 774 N N . ALA A 1 101 ? 4.947 56.475 -12.468 1.00 60.47 101 ALA A N 1
ATOM 775 C CA . ALA A 1 101 ? 3.994 56.175 -11.403 1.00 60.47 101 ALA A CA 1
ATOM 776 C C . ALA A 1 101 ? 4.552 56.531 -10.015 1.00 60.47 101 ALA A C 1
ATOM 778 O O . ALA A 1 101 ? 3.867 57.191 -9.240 1.00 60.47 101 ALA A O 1
ATOM 779 N N . ILE A 1 102 ? 5.808 56.178 -9.725 1.00 59.19 102 ILE A N 1
ATOM 780 C CA . ILE A 1 102 ? 6.468 56.508 -8.449 1.00 59.19 102 ILE A CA 1
ATOM 781 C C . ILE A 1 102 ? 6.564 58.028 -8.250 1.00 59.19 102 ILE A C 1
ATOM 783 O O . ILE A 1 102 ? 6.200 58.535 -7.188 1.00 59.19 102 ILE A O 1
ATOM 787 N N . ASN A 1 103 ? 6.982 58.769 -9.279 1.00 60.00 103 ASN A N 1
ATOM 788 C CA . ASN A 1 103 ? 7.113 60.226 -9.195 1.00 60.00 103 ASN A CA 1
ATOM 789 C C . ASN A 1 103 ? 5.761 60.924 -8.975 1.00 60.00 103 ASN A C 1
ATOM 791 O O . ASN A 1 103 ? 5.685 61.900 -8.228 1.00 60.00 103 ASN A O 1
ATOM 795 N N . LYS A 1 104 ? 4.680 60.400 -9.568 1.00 59.00 104 LYS A N 1
ATOM 796 C CA . LYS A 1 104 ? 3.324 60.933 -9.381 1.00 59.00 104 LYS A CA 1
ATOM 797 C C . LYS A 1 104 ? 2.831 60.729 -7.943 1.00 59.00 104 LYS A C 1
ATOM 799 O O . LYS A 1 104 ? 2.316 61.672 -7.348 1.00 59.00 104 LYS A O 1
ATOM 804 N N . THR A 1 105 ? 3.070 59.555 -7.355 1.00 57.75 105 THR A N 1
ATOM 805 C CA . THR A 1 105 ? 2.700 59.242 -5.961 1.00 57.75 105 THR A CA 1
ATOM 806 C C . THR A 1 105 ? 3.505 60.060 -4.946 1.00 57.75 105 THR A C 1
ATOM 808 O O . THR A 1 105 ? 2.954 60.547 -3.963 1.00 57.75 105 THR A O 1
ATOM 811 N N . LEU A 1 106 ? 4.799 60.286 -5.191 1.00 54.41 106 LEU A N 1
ATOM 812 C CA . LEU A 1 106 ? 5.624 61.141 -4.329 1.00 54.41 106 LEU A CA 1
ATOM 813 C C . LEU A 1 106 ? 5.195 62.615 -4.410 1.00 54.41 106 LEU A C 1
ATOM 815 O O . LEU A 1 106 ? 5.125 63.289 -3.386 1.00 54.41 106 LEU A O 1
ATOM 819 N N . SER A 1 107 ? 4.820 63.103 -5.598 1.00 56.88 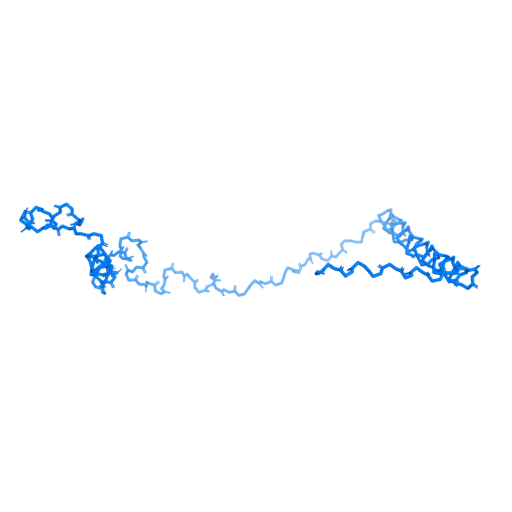107 SER A N 1
ATOM 820 C CA . SER A 1 107 ? 4.315 64.473 -5.769 1.00 56.88 107 SER A CA 1
ATOM 821 C C . SER A 1 107 ? 2.976 64.729 -5.055 1.00 56.88 107 SER A C 1
ATOM 823 O O . SER A 1 107 ? 2.740 65.842 -4.583 1.00 56.88 107 SER A O 1
ATOM 825 N N . SER A 1 108 ? 2.118 63.709 -4.904 1.00 52.19 108 SER A N 1
ATOM 826 C CA . SER A 1 108 ? 0.863 63.831 -4.147 1.00 52.19 108 SER A CA 1
ATOM 827 C C . SER A 1 108 ? 1.073 63.766 -2.633 1.00 52.19 108 SER A C 1
ATOM 829 O O . SER A 1 108 ? 0.381 64.461 -1.901 1.00 52.19 108 SER A O 1
ATOM 831 N N . VAL A 1 109 ? 2.053 62.991 -2.151 1.00 53.53 109 VAL A N 1
ATOM 832 C CA . VAL A 1 109 ? 2.390 62.924 -0.713 1.00 53.53 109 VAL A CA 1
ATOM 833 C C . VAL A 1 109 ? 3.041 64.226 -0.228 1.00 53.53 109 VAL A C 1
ATOM 835 O O . VAL A 1 109 ? 2.801 64.650 0.897 1.00 53.53 109 VAL A O 1
ATOM 838 N N . VAL A 1 110 ? 3.812 64.905 -1.083 1.00 53.50 110 VAL A N 1
ATOM 839 C CA . VAL A 1 110 ? 4.428 66.205 -0.753 1.00 53.50 110 VAL A CA 1
ATOM 840 C C . VAL A 1 110 ? 3.419 67.366 -0.801 1.00 53.50 110 VAL A C 1
ATOM 842 O O . VAL A 1 110 ? 3.656 68.394 -0.173 1.00 53.50 110 VAL A O 1
ATOM 845 N N . SER A 1 111 ? 2.284 67.223 -1.502 1.00 56.75 111 SER A N 1
ATOM 846 C CA . SER A 1 111 ? 1.329 68.325 -1.729 1.00 56.75 111 SER A CA 1
ATOM 847 C C . SER A 1 111 ? 0.039 68.300 -0.897 1.00 56.75 111 SER A C 1
ATOM 849 O O . SER A 1 111 ? -0.715 69.269 -0.973 1.00 56.75 111 SER A O 1
ATOM 851 N N . GLY A 1 112 ? -0.224 67.298 -0.046 1.00 49.50 112 GLY A N 1
ATOM 852 C CA . GLY A 1 112 ? -1.356 67.422 0.882 1.00 49.50 112 GLY A CA 1
ATOM 853 C C . GLY A 1 112 ? -1.756 66.188 1.690 1.00 49.50 112 GLY A C 1
ATOM 854 O O . GLY A 1 112 ? -2.182 65.187 1.131 1.00 49.50 112 GLY A O 1
ATOM 855 N N . GLN A 1 113 ? -1.724 66.370 3.015 1.00 51.47 113 GLN A N 1
ATOM 856 C CA . GLN A 1 113 ? -2.543 65.742 4.066 1.00 51.47 113 GLN A CA 1
ATOM 857 C C . GLN A 1 113 ? -2.464 64.216 4.285 1.00 51.47 113 GLN A C 1
ATOM 859 O O . GLN A 1 113 ? -2.917 63.393 3.494 1.00 51.47 113 GLN A O 1
ATOM 864 N N . GLU A 1 114 ? -1.964 63.866 5.475 1.00 46.06 114 GLU A N 1
ATOM 865 C CA . GLU A 1 114 ? -1.990 62.540 6.094 1.00 46.06 114 GLU A CA 1
ATOM 866 C C . GLU A 1 114 ? -3.416 61.974 6.192 1.00 46.06 114 GLU A C 1
ATOM 868 O O . GLU A 1 114 ? -4.298 62.565 6.817 1.00 46.06 114 GLU A O 1
ATOM 873 N N . ILE A 1 115 ? -3.635 60.771 5.658 1.00 48.72 115 ILE A N 1
ATOM 874 C CA . ILE A 1 115 ? -4.834 59.983 5.959 1.00 48.72 115 ILE A CA 1
ATOM 875 C C . ILE A 1 115 ? -4.564 59.211 7.255 1.00 48.72 115 ILE A C 1
ATOM 877 O O . ILE A 1 115 ? -4.176 58.043 7.240 1.00 48.72 115 ILE A O 1
ATOM 881 N N . THR A 1 116 ? -4.792 59.849 8.401 1.00 51.31 116 THR A N 1
ATOM 882 C CA . THR A 1 116 ? -5.083 59.116 9.638 1.00 51.31 116 THR A CA 1
ATOM 883 C C . THR A 1 116 ? -6.508 58.568 9.548 1.00 51.31 116 THR A C 1
ATOM 885 O O . 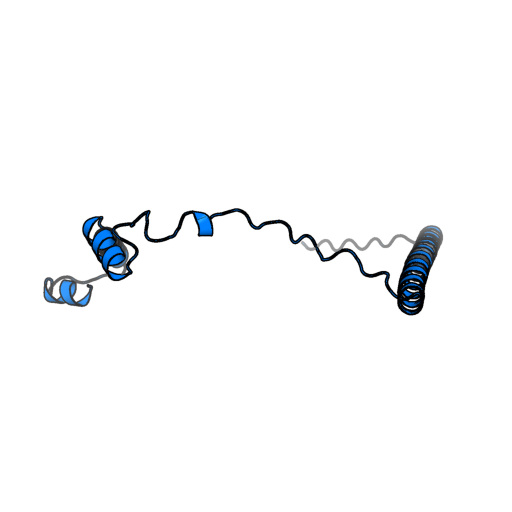THR A 1 116 ? -7.487 59.211 9.914 1.00 51.31 116 THR A O 1
ATOM 888 N N . ARG A 1 117 ? -6.644 57.340 9.044 1.00 41.94 117 ARG A N 1
ATOM 889 C CA . ARG A 1 117 ? -7.801 56.480 9.337 1.00 41.94 117 ARG A CA 1
ATOM 890 C C . ARG A 1 117 ? -7.302 55.133 9.839 1.00 41.94 117 ARG A C 1
ATOM 892 O O . ARG A 1 117 ? -7.269 54.139 9.122 1.00 41.94 117 ARG A O 1
ATOM 899 N N . SER A 1 118 ? -6.902 55.118 11.104 1.00 40.47 118 SER A N 1
ATOM 900 C CA . SER A 1 118 ? -6.844 53.906 11.908 1.00 40.47 118 SER A CA 1
ATOM 901 C C . SER A 1 118 ? -8.279 53.440 12.174 1.00 40.47 118 SER A C 1
ATOM 903 O O . SER A 1 118 ? -8.980 53.973 13.029 1.00 40.47 118 SER A O 1
ATOM 905 N N . TYR A 1 119 ? -8.737 52.432 11.433 1.00 40.91 119 TYR A N 1
ATOM 906 C CA . TYR A 1 119 ? -9.838 51.596 11.904 1.00 40.91 119 TYR A CA 1
ATOM 907 C C . TYR A 1 119 ? -9.287 50.712 13.026 1.00 40.91 119 TYR A C 1
ATOM 909 O O . TYR A 1 119 ? -8.734 49.645 12.775 1.00 40.91 119 TYR A O 1
ATOM 917 N N . ILE A 1 120 ? -9.392 51.191 14.265 1.00 39.34 120 ILE A N 1
ATOM 918 C CA . ILE A 1 120 ? -9.300 50.336 15.448 1.00 39.34 120 ILE A CA 1
ATOM 919 C C . ILE A 1 120 ? -10.688 49.727 15.619 1.00 39.34 120 ILE A C 1
ATOM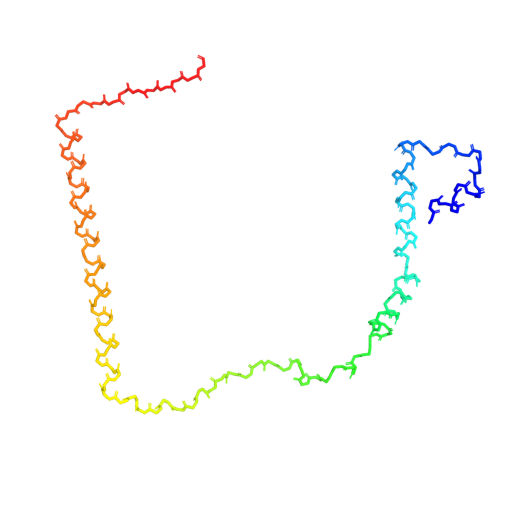 921 O O . ILE A 1 120 ? -11.653 50.421 15.923 1.00 39.34 120 ILE A O 1
ATOM 925 N N . CYS A 1 121 ? -10.784 48.433 15.341 1.00 39.22 121 CYS A N 1
ATOM 926 C CA . CYS A 1 121 ? -11.921 47.616 15.719 1.00 39.22 121 CYS A CA 1
ATOM 927 C C . CYS A 1 121 ? -11.595 47.025 17.094 1.00 39.22 121 CYS A C 1
ATOM 929 O O . CYS A 1 121 ? -10.761 46.123 17.164 1.00 39.22 121 CYS A O 1
ATOM 931 N N . GLN A 1 122 ? -12.201 47.560 18.156 1.00 35.38 122 GLN A N 1
ATOM 932 C CA . GLN A 1 122 ? -12.485 46.875 19.424 1.00 35.38 122 GLN A CA 1
ATOM 933 C C . GLN A 1 122 ? -13.459 47.707 20.254 1.00 35.38 122 GLN A C 1
ATOM 935 O O . GLN A 1 122 ? -13.216 48.926 20.386 1.00 35.38 122 GLN A O 1
#

Sequence (12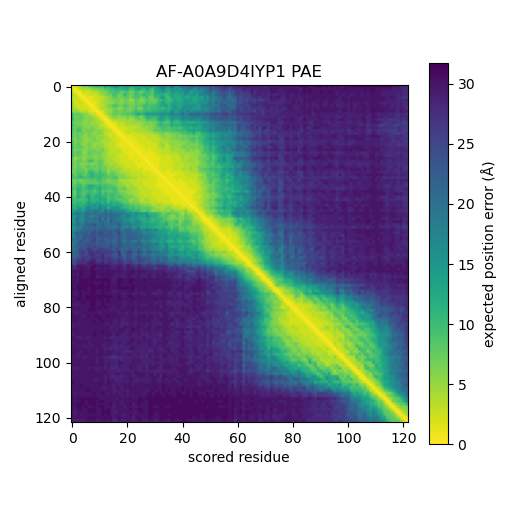2 aa):
MCQNFVRDNPSSKITKFNVAALASNAYVKALSNSNLKVSFQKAGIYPLDRTAVPVDNFKPSEPYVGLDPTPVSAAEQSDVDSYFKAAESVIDKKKEYNKTAINKTLSSVVSGQEITRSYICQ

Foldseek 3Di:
DVVVVCVVCVPDDDDPVCVVVVVVVVVVVCPDPVNVQVVCVVVVPPPPPPPPDPVVVVDPDDPPPDDDPPPDPPVVVVVVVVVVVVVVVVVVVVVVVVVVVVVVVVVVVVPDDDPPDPPDDD

Mean predicted aligned error: 20.46 Å